Protein AF-A0A5C2SFU3-F1 (afdb_monomer_lite)

Sequence (105 aa):
MDYIADQLGSWRYHLVEALDGMLKKFPTPYIVFYPVVSRDGMPFPVNKCIREIQGQMFDEARAWRGNLVVAKYRDADYSAMIDASMADFPIIKNYLSTHPAPSYG

pLDDT: mean 91.94, std 7.91, range [44.66, 97.5]

Structure (mmCIF, N/CA/C/O backbone):
data_AF-A0A5C2SFU3-F1
#
_entry.id   AF-A0A5C2SFU3-F1
#
loop_
_atom_site.group_PDB
_atom_site.id
_atom_site.type_symbol
_atom_site.label_atom_id
_atom_site.label_alt_id
_atom_site.label_comp_id
_atom_site.label_asym_id
_atom_site.label_entity_id
_atom_site.label_seq_id
_atom_site.pdbx_PDB_ins_code
_atom_site.Cartn_x
_atom_site.Cartn_y
_atom_site.Cartn_z
_atom_site.occupancy
_atom_site.B_iso_or_equiv
_atom_site.auth_seq_id
_atom_site.auth_comp_id
_atom_site.auth_asym_id
_atom_site.auth_atom_id
_atom_site.pdbx_PDB_model_num
ATOM 1 N N . MET A 1 1 ? 10.031 9.583 -6.832 1.00 58.16 1 MET A N 1
ATOM 2 C CA . MET A 1 1 ? 8.766 9.612 -7.604 1.00 58.16 1 MET A CA 1
ATOM 3 C C . MET A 1 1 ? 9.046 9.792 -9.093 1.00 58.16 1 MET A C 1
ATOM 5 O O . MET A 1 1 ? 8.297 9.281 -9.911 1.00 58.16 1 MET A O 1
ATOM 9 N N . ASP A 1 2 ? 10.171 10.415 -9.446 1.00 61.34 2 ASP A N 1
ATOM 10 C CA . ASP A 1 2 ? 10.522 10.873 -10.802 1.00 61.34 2 ASP A CA 1
ATOM 11 C C . ASP A 1 2 ? 10.931 9.769 -11.787 1.00 61.34 2 ASP A C 1
ATOM 13 O O . ASP A 1 2 ? 11.408 10.053 -12.877 1.00 61.34 2 ASP A O 1
ATOM 17 N N . TYR A 1 3 ? 10.762 8.503 -11.411 1.00 84.69 3 TYR A N 1
ATOM 18 C CA . TYR A 1 3 ? 11.094 7.349 -12.250 1.00 84.69 3 TYR A CA 1
ATOM 19 C C . TYR A 1 3 ? 9.851 6.601 -12.754 1.00 84.69 3 TYR A C 1
ATOM 21 O O . TYR A 1 3 ? 9.949 5.665 -13.541 1.00 84.69 3 TYR A O 1
ATOM 29 N N . ILE A 1 4 ? 8.663 7.022 -12.316 1.00 90.50 4 ILE A N 1
ATOM 30 C CA . ILE A 1 4 ? 7.381 6.453 -12.737 1.00 90.50 4 ILE A CA 1
ATOM 31 C C . ILE A 1 4 ? 6.942 7.166 -14.018 1.00 90.50 4 ILE A C 1
ATOM 33 O O . ILE A 1 4 ? 7.132 8.382 -14.145 1.00 90.50 4 ILE A O 1
ATOM 37 N N . ALA A 1 5 ? 6.426 6.410 -14.990 1.00 90.31 5 ALA A N 1
ATOM 38 C CA . ALA A 1 5 ? 5.980 6.978 -16.258 1.00 90.31 5 ALA A CA 1
ATOM 39 C C . ALA A 1 5 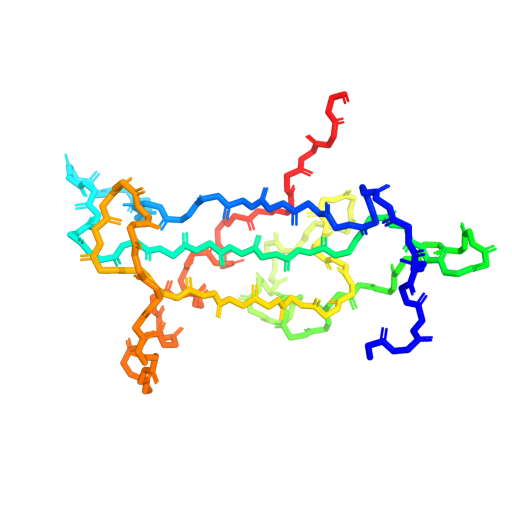? 4.809 7.944 -16.039 1.00 90.31 5 ALA A C 1
ATOM 41 O O . ALA A 1 5 ? 3.884 7.644 -15.284 1.00 90.31 5 ALA A O 1
ATOM 42 N N . ASP A 1 6 ? 4.835 9.088 -16.717 1.00 86.00 6 ASP A N 1
ATOM 43 C CA . ASP A 1 6 ? 3.786 10.107 -16.624 1.00 86.00 6 ASP A CA 1
ATOM 44 C C . ASP A 1 6 ? 2.677 9.829 -17.649 1.00 86.00 6 ASP A C 1
ATOM 46 O O . ASP A 1 6 ? 2.494 10.539 -18.633 1.00 86.00 6 ASP A O 1
ATOM 50 N N . GLN A 1 7 ? 2.008 8.691 -17.474 1.00 86.31 7 GLN A N 1
ATOM 51 C CA . GLN A 1 7 ? 0.922 8.234 -18.334 1.00 86.31 7 GLN A CA 1
ATOM 52 C C . GLN A 1 7 ? -0.182 7.582 -17.500 1.00 86.31 7 GLN A C 1
ATOM 54 O O . GLN A 1 7 ? 0.0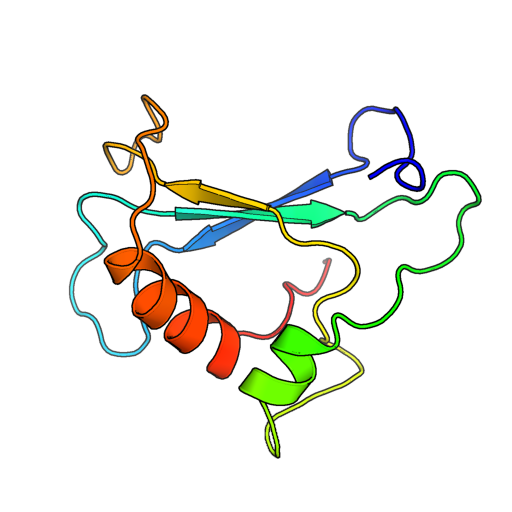42 7.096 -16.386 1.00 86.31 7 GLN A O 1
ATOM 59 N N . LEU A 1 8 ? -1.396 7.556 -18.051 1.00 84.19 8 LEU A N 1
ATOM 60 C CA . LEU A 1 8 ? -2.518 6.855 -17.435 1.00 84.19 8 LEU A CA 1
ATOM 61 C C . LEU A 1 8 ? -2.178 5.367 -17.272 1.00 84.19 8 LEU A C 1
ATOM 63 O O . LEU A 1 8 ? -1.678 4.725 -18.192 1.00 84.19 8 LEU A O 1
ATOM 67 N N . GLY A 1 9 ? -2.448 4.821 -16.086 1.00 87.31 9 GLY A N 1
ATOM 68 C CA . GLY A 1 9 ? -2.190 3.413 -15.772 1.00 87.31 9 GLY A CA 1
ATOM 69 C C . GLY A 1 9 ? -0.783 3.096 -15.253 1.00 87.31 9 GLY A C 1
ATOM 70 O O . GLY A 1 9 ? -0.521 1.940 -14.936 1.00 87.31 9 GLY A O 1
ATOM 71 N N . SER A 1 10 ? 0.106 4.085 -15.088 1.00 91.94 10 SER A N 1
ATOM 72 C CA . SER A 1 10 ? 1.424 3.869 -14.456 1.00 91.94 10 SER A CA 1
ATOM 73 C C . SER A 1 10 ? 1.362 3.499 -12.978 1.00 91.94 10 SER A C 1
ATOM 75 O O . SER A 1 10 ? 2.346 3.016 -12.417 1.00 91.94 10 SER A O 1
ATOM 77 N N . TRP A 1 11 ? 0.208 3.717 -12.356 1.00 92.81 11 TRP A N 1
ATOM 78 C CA . TRP A 1 11 ? -0.089 3.366 -10.979 1.00 92.81 11 TRP A CA 1
ATOM 79 C C . TRP A 1 11 ? -1.260 2.398 -10.935 1.00 92.81 11 TRP A C 1
ATOM 81 O O . TRP A 1 11 ? -2.212 2.509 -11.710 1.00 92.81 11 TRP A O 1
ATOM 91 N N . ARG A 1 12 ? -1.214 1.486 -9.970 1.00 93.69 12 ARG A N 1
ATOM 92 C CA . ARG A 1 12 ? -2.373 0.714 -9.533 1.00 93.69 12 ARG A CA 1
ATOM 93 C C . ARG A 1 12 ? -2.586 0.926 -8.048 1.00 93.69 12 ARG A C 1
ATOM 95 O O . ARG A 1 12 ? -1.774 1.549 -7.362 1.00 93.69 12 ARG A O 1
ATOM 102 N N . TYR A 1 13 ? -3.715 0.431 -7.572 1.00 94.06 13 TYR A N 1
ATOM 103 C CA . TYR A 1 13 ? -4.100 0.552 -6.184 1.00 94.06 13 TYR A CA 1
ATOM 104 C C . TYR A 1 13 ? -4.574 -0.785 -5.635 1.00 94.06 13 TYR A C 1
ATOM 106 O O . TYR A 1 13 ? -4.937 -1.702 -6.377 1.00 94.06 13 TYR A O 1
ATOM 114 N N . HIS A 1 14 ? -4.539 -0.890 -4.318 1.00 94.56 14 HIS A N 1
ATOM 115 C CA . HIS A 1 14 ? -5.054 -2.020 -3.580 1.00 94.56 14 HIS A CA 1
ATOM 116 C C . HIS A 1 14 ? -5.775 -1.526 -2.331 1.00 94.56 14 HIS A C 1
ATOM 118 O O . HIS A 1 14 ? -5.290 -0.624 -1.646 1.00 94.56 14 HIS A O 1
ATOM 124 N N . LEU A 1 15 ? -6.948 -2.093 -2.067 1.00 94.81 15 LEU A N 1
ATOM 125 C CA . LEU A 1 15 ? -7.788 -1.690 -0.948 1.00 94.81 15 LEU A CA 1
ATOM 126 C C . LEU A 1 15 ? -7.370 -2.453 0.307 1.00 94.81 15 LEU A C 1
ATOM 128 O O . LEU A 1 15 ? -7.196 -3.667 0.272 1.00 94.81 15 LEU A O 1
ATOM 132 N N . VAL A 1 16 ? -7.238 -1.731 1.413 1.00 95.44 16 VAL A N 1
ATOM 133 C CA . VAL A 1 16 ? -6.955 -2.284 2.738 1.00 95.44 16 VAL A CA 1
ATOM 134 C C . VAL A 1 16 ? -8.147 -1.954 3.619 1.00 95.44 16 VAL A C 1
ATOM 136 O O . VAL A 1 16 ? -8.238 -0.890 4.236 1.00 95.44 16 VAL A O 1
ATOM 139 N N . GLU A 1 17 ? -9.114 -2.864 3.602 1.00 94.69 17 GLU A N 1
ATOM 140 C CA . GLU A 1 17 ? -10.407 -2.685 4.262 1.00 94.69 17 GLU A CA 1
ATOM 141 C C . GLU A 1 17 ? -10.526 -3.480 5.563 1.00 94.69 17 GLU A C 1
ATOM 143 O O . GLU A 1 17 ? -11.429 -3.213 6.346 1.00 94.69 17 GLU A O 1
ATOM 148 N N . ALA A 1 18 ? -9.645 -4.449 5.806 1.00 95.00 18 ALA A N 1
ATOM 149 C CA . ALA A 1 18 ? -9.608 -5.262 7.017 1.00 95.00 18 ALA A CA 1
ATOM 150 C C . ALA A 1 18 ? -8.212 -5.879 7.198 1.00 95.00 18 ALA A C 1
ATOM 152 O O . ALA A 1 18 ? -7.431 -5.940 6.248 1.00 95.00 18 ALA A O 1
ATOM 153 N N . LEU A 1 19 ? -7.915 -6.350 8.410 1.00 94.75 19 LEU A N 1
ATOM 154 C CA . LEU A 1 19 ? -6.788 -7.249 8.679 1.00 94.75 19 LEU A CA 1
ATOM 155 C C . LEU A 1 19 ? -7.277 -8.696 8.731 1.00 94.75 19 LEU A C 1
ATOM 157 O O . LEU A 1 19 ? -8.464 -8.955 8.963 1.00 94.75 19 LEU A O 1
ATOM 161 N N . ASP A 1 20 ? -6.341 -9.631 8.592 1.00 91.38 20 ASP A N 1
ATOM 162 C CA . ASP A 1 20 ? -6.613 -11.055 8.761 1.00 91.38 20 ASP A CA 1
ATOM 163 C C . ASP A 1 20 ? -7.278 -11.326 10.120 1.00 91.38 20 ASP A C 1
ATOM 165 O O . ASP A 1 20 ? -6.810 -10.887 11.172 1.00 91.38 20 ASP A O 1
ATOM 169 N N . GLY A 1 21 ? -8.403 -12.046 10.098 1.00 90.81 21 GLY A N 1
ATOM 170 C CA . GLY A 1 21 ? -9.169 -12.399 11.297 1.00 90.81 21 GLY A CA 1
ATOM 171 C C . GLY A 1 21 ? -10.187 -11.354 11.774 1.00 90.81 21 GLY A C 1
ATOM 172 O O . GLY A 1 21 ? -10.914 -11.619 12.732 1.00 90.81 21 GLY A O 1
ATOM 173 N N . MET A 1 22 ? -10.305 -10.191 11.123 1.00 93.31 22 MET A N 1
ATOM 174 C CA . MET A 1 22 ? -11.361 -9.224 11.448 1.00 93.31 22 MET A CA 1
ATOM 175 C C . MET A 1 22 ? -12.728 -9.650 10.888 1.00 93.31 22 MET A C 1
ATOM 177 O O . MET A 1 22 ? -12.858 -10.004 9.721 1.00 93.31 22 MET A O 1
ATOM 181 N N . LEU A 1 23 ? -13.779 -9.546 11.712 1.00 94.25 23 LEU A N 1
ATOM 182 C CA . LEU A 1 23 ? -15.168 -9.844 11.312 1.00 94.25 23 LEU A CA 1
ATOM 183 C C . LEU A 1 23 ? -15.865 -8.684 10.584 1.00 94.25 23 LEU A C 1
ATOM 185 O O . LEU A 1 23 ? -16.923 -8.867 9.986 1.00 94.25 23 LEU A O 1
ATOM 189 N N . LYS A 1 24 ? -15.318 -7.470 10.692 1.00 93.88 24 LYS A N 1
ATOM 190 C CA . LYS A 1 24 ? -15.866 -6.246 10.100 1.00 93.88 24 LYS A CA 1
ATOM 191 C C . LYS A 1 24 ? -14.748 -5.453 9.441 1.00 93.88 24 LYS A C 1
ATOM 193 O O . LYS A 1 24 ? -13.620 -5.478 9.924 1.00 93.88 24 LYS A O 1
ATOM 198 N N . LYS A 1 25 ? -15.090 -4.726 8.377 1.00 95.12 25 LYS A N 1
ATOM 199 C CA . LYS A 1 25 ? -14.187 -3.778 7.719 1.00 95.12 25 LYS A CA 1
ATOM 200 C C . LYS A 1 25 ? -13.889 -2.572 8.614 1.00 95.12 25 LYS A C 1
ATOM 202 O O . LYS A 1 25 ? -14.637 -2.272 9.548 1.00 95.12 25 LYS A O 1
ATOM 207 N N . PHE A 1 26 ? -12.812 -1.863 8.300 1.00 94.31 26 PHE A N 1
ATOM 208 C CA . PHE A 1 26 ? -12.488 -0.585 8.905 1.00 94.31 26 PHE A CA 1
ATOM 209 C C . PHE A 1 26 ? -13.567 0.456 8.593 1.00 94.31 26 PHE A C 1
ATOM 211 O O . PHE A 1 26 ? -14.010 0.552 7.449 1.00 94.31 26 PHE A O 1
ATOM 218 N N . PRO A 1 27 ? -13.947 1.292 9.573 1.00 92.69 27 PRO A N 1
ATOM 219 C CA . PRO A 1 27 ? -14.779 2.459 9.301 1.00 92.69 27 PRO A CA 1
ATOM 220 C C . PRO A 1 27 ? -14.023 3.517 8.484 1.00 92.69 27 PRO A C 1
ATOM 222 O O . PRO A 1 27 ? -14.637 4.226 7.701 1.00 92.69 27 PRO A O 1
ATOM 225 N N . THR A 1 28 ? -12.698 3.603 8.651 1.00 95.06 28 THR A N 1
ATOM 226 C CA . THR A 1 28 ? -11.796 4.483 7.891 1.00 95.06 28 THR A CA 1
ATOM 227 C C . THR A 1 28 ? -10.753 3.623 7.166 1.00 95.06 28 THR A C 1
ATOM 229 O O . THR A 1 28 ? -9.727 3.282 7.757 1.00 95.06 28 THR A O 1
ATOM 232 N N . PRO A 1 29 ? -11.032 3.165 5.933 1.00 96.38 29 PRO A N 1
ATOM 233 C CA . PRO A 1 29 ? -10.156 2.242 5.216 1.00 96.38 29 PRO A CA 1
ATOM 234 C C . PRO A 1 29 ? -8.941 2.951 4.611 1.00 96.38 29 PRO A C 1
ATOM 236 O O . PRO A 1 29 ? -8.852 4.184 4.575 1.00 96.38 29 PRO A O 1
ATOM 239 N N . TYR A 1 30 ? -8.021 2.150 4.074 1.00 97.44 30 TYR A N 1
ATOM 240 C CA . TYR A 1 30 ? -6.826 2.642 3.399 1.00 97.44 30 TYR A CA 1
ATOM 241 C C . TYR A 1 30 ? -6.766 2.159 1.951 1.00 97.44 30 TYR A C 1
ATOM 243 O O . TYR A 1 30 ? -7.297 1.104 1.600 1.00 97.44 30 TYR A O 1
ATOM 251 N N . ILE A 1 31 ? -6.074 2.925 1.114 1.00 96.94 31 ILE A N 1
ATOM 252 C CA . ILE A 1 31 ? -5.673 2.512 -0.229 1.00 96.94 31 ILE A CA 1
ATOM 253 C C . ILE A 1 31 ? -4.152 2.557 -0.311 1.00 96.94 31 ILE A C 1
ATOM 255 O O . ILE A 1 31 ? -3.534 3.568 0.024 1.00 96.94 31 ILE A O 1
ATOM 259 N N . VAL A 1 32 ? -3.559 1.466 -0.788 1.00 96.50 32 VAL A N 1
ATOM 260 C CA . VAL A 1 32 ? -2.135 1.364 -1.104 1.00 96.50 32 VAL A CA 1
ATOM 261 C C . VAL A 1 32 ? -1.963 1.535 -2.608 1.00 96.50 32 VAL A C 1
ATOM 263 O O . VAL A 1 32 ? -2.357 0.670 -3.388 1.00 96.50 32 VAL A O 1
ATOM 266 N N . PHE A 1 33 ? -1.362 2.644 -3.018 1.00 95.12 33 PHE A N 1
ATOM 267 C CA . PHE A 1 33 ? -0.959 2.900 -4.394 1.00 95.12 33 PHE A CA 1
ATOM 268 C C . PHE A 1 33 ? 0.464 2.414 -4.623 1.00 95.12 33 PHE A C 1
ATOM 270 O O . PHE A 1 33 ? 1.356 2.630 -3.796 1.00 95.12 33 PHE A O 1
ATOM 277 N N . TYR A 1 34 ? 0.681 1.781 -5.768 1.00 94.62 34 TYR A N 1
ATOM 278 C CA . TYR A 1 34 ? 1.969 1.221 -6.138 1.00 94.62 34 TYR A CA 1
ATOM 279 C C . TYR A 1 34 ? 2.234 1.402 -7.635 1.00 94.62 34 TYR A C 1
ATOM 281 O O . TYR A 1 34 ? 1.298 1.381 -8.444 1.00 94.62 34 TYR A O 1
ATOM 289 N N . PRO A 1 35 ? 3.500 1.614 -8.020 1.00 93.88 35 PRO A N 1
A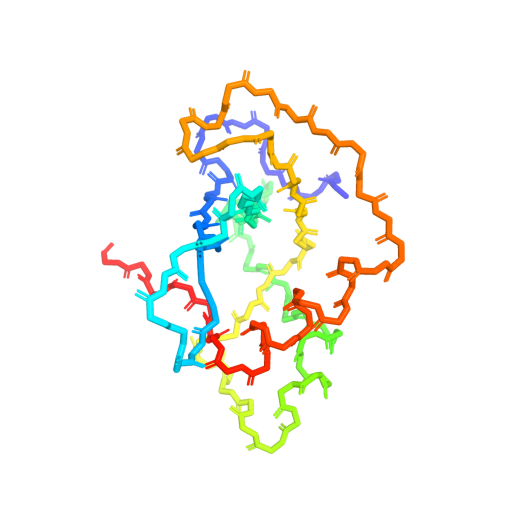TOM 290 C CA . PRO A 1 35 ? 3.838 1.876 -9.403 1.00 93.88 35 PRO A CA 1
ATOM 291 C C . PRO A 1 35 ? 3.942 0.574 -10.198 1.00 93.88 35 PRO A C 1
ATOM 293 O O . PRO A 1 35 ? 4.448 -0.437 -9.709 1.00 93.88 35 PRO A O 1
ATOM 296 N N . VAL A 1 36 ? 3.479 0.613 -11.446 1.00 92.75 36 VAL A N 1
ATOM 297 C CA . VAL A 1 36 ? 3.462 -0.549 -12.348 1.00 92.75 36 VAL A CA 1
ATOM 298 C C . VAL A 1 36 ? 4.166 -0.290 -13.678 1.00 92.75 36 VAL A C 1
ATOM 300 O O . VAL A 1 36 ? 4.608 -1.243 -14.309 1.00 92.75 36 VAL A O 1
ATOM 303 N N . VAL A 1 37 ? 4.343 0.979 -14.073 1.00 92.62 37 VAL A N 1
ATOM 304 C CA . VAL A 1 37 ? 5.138 1.357 -15.254 1.00 92.62 37 VAL A CA 1
ATOM 305 C C . VAL A 1 37 ? 6.221 2.374 -14.885 1.00 92.62 37 VAL A C 1
ATOM 307 O O . VAL A 1 37 ? 5.920 3.459 -14.379 1.00 92.62 37 VAL A O 1
ATOM 310 N N . SER A 1 38 ? 7.487 2.037 -15.139 1.00 92.94 38 SER A N 1
ATOM 311 C CA . SER A 1 38 ? 8.611 2.977 -15.045 1.00 92.94 38 SER A CA 1
ATOM 312 C C . SER A 1 38 ? 8.774 3.770 -16.344 1.00 92.94 38 SER A C 1
ATOM 314 O O . SER A 1 38 ? 8.290 3.366 -17.400 1.00 92.94 38 SER A O 1
ATOM 316 N N . ARG A 1 39 ? 9.486 4.899 -16.289 1.00 91.38 39 ARG A N 1
ATOM 317 C CA . ARG A 1 39 ? 9.749 5.746 -17.469 1.00 91.38 39 ARG A CA 1
ATOM 318 C C . ARG A 1 39 ? 10.530 5.044 -18.580 1.00 91.38 39 ARG A C 1
ATOM 320 O O . ARG A 1 39 ? 10.399 5.432 -19.733 1.00 91.38 39 ARG A O 1
ATOM 327 N N . ASP A 1 40 ? 11.343 4.056 -18.236 1.00 90.25 40 ASP A N 1
ATOM 328 C CA . ASP A 1 40 ? 12.247 3.349 -19.148 1.00 90.25 40 ASP A CA 1
ATOM 329 C C . ASP A 1 40 ? 11.864 1.878 -19.381 1.00 90.25 40 ASP A C 1
ATOM 331 O O . ASP A 1 40 ? 12.584 1.152 -20.061 1.00 90.25 40 ASP A O 1
ATOM 335 N N . GLY A 1 41 ? 10.741 1.425 -18.816 1.00 86.88 41 GLY A N 1
ATOM 336 C CA . GLY A 1 41 ? 10.275 0.041 -18.905 1.00 86.88 41 GLY A CA 1
ATOM 337 C C . GLY A 1 41 ? 10.994 -0.952 -17.983 1.00 86.88 41 GLY A C 1
ATOM 338 O O . GLY A 1 41 ? 10.632 -2.129 -17.974 1.00 86.88 41 GLY A O 1
ATOM 339 N N . MET A 1 42 ? 11.979 -0.519 -17.189 1.00 89.94 42 MET A N 1
ATOM 340 C CA . MET A 1 42 ? 12.658 -1.383 -16.224 1.00 89.94 42 MET A CA 1
ATOM 341 C C . MET A 1 42 ? 11.772 -1.715 -15.008 1.00 89.94 42 MET A C 1
ATOM 343 O O . MET A 1 42 ? 11.062 -0.850 -14.487 1.00 89.94 42 MET A O 1
ATOM 347 N N . PRO A 1 43 ? 11.835 -2.950 -14.473 1.00 88.56 43 PRO A N 1
ATOM 348 C CA . PRO A 1 43 ? 11.103 -3.303 -13.263 1.00 88.56 43 PRO A CA 1
ATOM 349 C C . PRO A 1 43 ? 11.502 -2.432 -12.071 1.00 88.56 43 PRO A C 1
ATOM 351 O O . PRO A 1 43 ? 12.684 -2.180 -11.828 1.00 88.56 43 PRO A O 1
ATOM 354 N N . PHE A 1 44 ? 10.524 -2.046 -11.252 1.00 93.25 44 PHE A N 1
ATOM 355 C CA . PHE A 1 44 ? 10.820 -1.369 -9.994 1.00 93.25 44 PHE A CA 1
ATOM 356 C C . PHE A 1 44 ? 11.605 -2.290 -9.038 1.00 93.25 44 PHE A C 1
ATOM 358 O O . PHE A 1 44 ? 11.351 -3.504 -8.970 1.00 93.25 44 PHE A O 1
ATOM 365 N N . PRO A 1 45 ? 12.539 -1.732 -8.248 1.00 94.00 45 PRO A N 1
ATOM 366 C CA . PRO A 1 45 ? 13.263 -2.502 -7.246 1.00 94.00 45 PRO A CA 1
ATOM 367 C C . PRO A 1 45 ? 12.317 -2.999 -6.149 1.00 94.00 45 PRO A C 1
ATOM 369 O O . PRO A 1 45 ? 11.298 -2.368 -5.859 1.00 94.00 45 PRO A O 1
ATOM 372 N N . VAL A 1 46 ? 12.678 -4.111 -5.503 1.00 95.56 46 VAL A N 1
ATOM 373 C CA . VAL A 1 46 ? 11.974 -4.611 -4.311 1.00 95.56 46 VAL A CA 1
ATOM 374 C C . VAL A 1 46 ? 11.962 -3.534 -3.228 1.00 95.56 46 VAL A C 1
ATOM 376 O O . VAL A 1 46 ? 12.990 -2.915 -2.932 1.00 95.56 46 VAL A O 1
ATOM 379 N N . ASN A 1 47 ? 10.801 -3.326 -2.613 1.00 96.06 47 ASN A N 1
ATOM 380 C CA . ASN A 1 47 ? 10.662 -2.421 -1.488 1.00 96.06 47 ASN A CA 1
ATOM 381 C C . ASN A 1 47 ? 11.360 -3.019 -0.255 1.00 96.06 47 ASN A C 1
ATOM 383 O O . ASN A 1 47 ? 10.879 -3.973 0.356 1.00 96.06 47 ASN A O 1
ATOM 387 N N . LYS A 1 48 ? 12.515 -2.449 0.105 1.00 96.06 48 LYS A N 1
ATOM 388 C CA . LYS A 1 48 ? 13.363 -2.954 1.196 1.00 96.06 48 LYS A CA 1
ATOM 389 C C . LYS A 1 48 ? 12.658 -2.935 2.553 1.00 96.06 48 LYS A C 1
ATOM 391 O O . LYS A 1 48 ? 12.780 -3.899 3.297 1.00 96.06 48 LYS A O 1
ATOM 396 N N . CYS A 1 49 ? 11.887 -1.884 2.837 1.00 95.75 49 CYS A N 1
ATOM 397 C CA . CYS A 1 49 ? 11.149 -1.763 4.093 1.00 95.75 49 CYS A CA 1
ATOM 398 C C . CYS A 1 49 ? 10.126 -2.897 4.239 1.00 95.75 49 CYS A C 1
ATOM 400 O O . CYS A 1 49 ? 10.050 -3.537 5.282 1.00 95.75 49 CYS A O 1
ATOM 402 N N . ILE A 1 50 ? 9.390 -3.208 3.172 1.00 96.50 50 ILE A N 1
ATOM 403 C CA . ILE A 1 50 ? 8.396 -4.288 3.206 1.00 96.50 50 ILE A CA 1
ATOM 404 C C . ILE A 1 50 ? 9.066 -5.657 3.273 1.00 96.50 50 ILE A C 1
ATOM 406 O O . ILE A 1 50 ? 8.620 -6.509 4.036 1.00 96.50 50 ILE A O 1
ATOM 410 N N . ARG A 1 51 ? 10.182 -5.850 2.558 1.00 96.44 51 ARG A N 1
ATOM 411 C CA . ARG A 1 51 ? 11.006 -7.058 2.695 1.00 96.44 51 ARG A CA 1
ATOM 412 C C . ARG A 1 51 ? 11.414 -7.295 4.152 1.00 96.44 51 ARG A C 1
ATOM 414 O O . ARG A 1 51 ? 11.318 -8.412 4.642 1.00 96.44 51 ARG A O 1
ATOM 421 N N . GLU A 1 52 ? 11.854 -6.250 4.848 1.00 96.94 52 GLU A N 1
ATOM 422 C CA . GLU A 1 52 ? 12.222 -6.324 6.266 1.00 96.94 52 GLU A CA 1
ATOM 423 C C . GLU A 1 52 ? 11.015 -6.599 7.172 1.00 96.94 52 GLU A C 1
ATOM 425 O O . GLU A 1 52 ? 11.133 -7.386 8.108 1.00 96.94 52 GLU A O 1
ATOM 430 N N . ILE A 1 53 ? 9.850 -6.007 6.878 1.00 96.62 53 ILE A N 1
ATOM 431 C CA . ILE A 1 53 ? 8.593 -6.278 7.595 1.00 96.62 53 ILE A CA 1
ATOM 432 C C . ILE A 1 53 ? 8.184 -7.753 7.463 1.00 96.62 53 ILE A C 1
ATOM 434 O O . ILE A 1 53 ? 7.745 -8.345 8.447 1.00 96.62 53 ILE A O 1
ATOM 438 N N . GLN A 1 54 ? 8.324 -8.340 6.273 1.00 96.19 54 GLN A N 1
ATOM 439 C CA . GLN A 1 54 ? 7.940 -9.729 5.994 1.00 96.19 54 GLN A CA 1
ATOM 440 C C . GLN A 1 54 ? 8.963 -10.747 6.520 1.00 96.19 54 GLN A C 1
ATOM 442 O O . GLN A 1 54 ? 8.600 -11.871 6.871 1.00 96.19 54 GLN A O 1
ATOM 447 N N . GLY A 1 55 ? 10.241 -10.367 6.615 1.00 95.00 55 GLY A N 1
ATOM 448 C CA . GLY A 1 55 ? 11.291 -11.202 7.193 1.00 95.00 55 GLY A CA 1
ATOM 449 C C . GLY A 1 55 ? 11.392 -12.568 6.509 1.00 95.00 55 GLY A C 1
ATOM 450 O O . GLY A 1 55 ? 11.614 -12.651 5.306 1.00 95.00 55 GLY A O 1
ATOM 451 N N . GLN A 1 56 ? 11.219 -13.646 7.279 1.00 94.06 56 GLN A N 1
ATOM 452 C CA . GLN A 1 56 ? 11.296 -15.026 6.774 1.00 94.06 56 GLN A CA 1
ATOM 453 C C . GLN A 1 56 ? 10.124 -15.415 5.858 1.00 94.06 56 GLN A C 1
ATOM 455 O O . GLN A 1 56 ? 10.236 -16.377 5.107 1.00 94.06 56 GLN A O 1
ATOM 460 N N . MET A 1 57 ? 9.012 -14.673 5.905 1.00 91.94 57 MET A N 1
ATOM 461 C CA . MET A 1 57 ? 7.837 -14.901 5.052 1.00 91.94 57 MET A CA 1
ATOM 462 C C . MET A 1 57 ? 7.938 -14.168 3.706 1.00 91.94 57 MET A C 1
ATOM 464 O O . MET A 1 57 ? 6.993 -14.194 2.919 1.00 91.94 57 MET A O 1
ATOM 468 N N . PHE A 1 58 ? 9.055 -13.481 3.446 1.00 95.38 58 PHE A N 1
ATOM 469 C CA . PHE A 1 58 ? 9.270 -12.753 2.203 1.00 95.38 58 PHE A CA 1
ATOM 470 C C . PHE A 1 58 ? 9.321 -13.698 0.995 1.00 95.38 58 PHE A C 1
ATOM 472 O O . PHE A 1 58 ? 10.087 -14.660 0.968 1.00 95.38 58 PHE A O 1
ATOM 479 N N . ASP A 1 59 ? 8.552 -13.357 -0.036 1.00 94.12 59 ASP A N 1
ATOM 480 C CA . ASP A 1 59 ? 8.525 -14.045 -1.323 1.00 94.12 59 ASP A CA 1
ATOM 481 C C . ASP A 1 59 ? 8.851 -13.049 -2.439 1.00 94.12 59 ASP A C 1
ATOM 483 O O . ASP A 1 59 ? 8.068 -12.145 -2.742 1.00 94.12 59 ASP A O 1
ATOM 487 N N . GLU A 1 60 ? 10.019 -13.213 -3.060 1.00 92.50 60 GLU A N 1
ATOM 488 C CA . GLU A 1 60 ? 10.518 -12.287 -4.077 1.00 92.50 60 GLU A CA 1
ATOM 489 C C . GLU A 1 60 ? 9.632 -12.226 -5.329 1.00 92.50 60 GLU A C 1
ATOM 491 O O . GLU A 1 60 ? 9.494 -11.156 -5.937 1.00 92.50 60 GLU A O 1
ATOM 496 N N . ALA A 1 61 ? 8.993 -13.343 -5.695 1.00 92.19 61 ALA A N 1
ATOM 497 C CA . ALA A 1 61 ? 8.133 -13.417 -6.873 1.00 92.19 61 ALA A CA 1
ATOM 498 C C . ALA A 1 61 ? 6.859 -12.576 -6.707 1.00 92.19 61 ALA A C 1
ATOM 500 O O . ALA A 1 61 ? 6.316 -12.072 -7.689 1.00 92.19 61 ALA A O 1
ATOM 501 N N . ARG A 1 62 ? 6.408 -12.381 -5.461 1.00 93.19 62 ARG A N 1
ATOM 502 C CA . ARG A 1 62 ? 5.219 -11.588 -5.108 1.00 93.19 62 ARG A CA 1
ATOM 503 C C . ARG A 1 62 ? 5.569 -10.374 -4.243 1.00 93.19 62 ARG A C 1
ATOM 505 O O . ARG A 1 62 ? 4.753 -9.891 -3.458 1.00 93.19 62 ARG A O 1
ATOM 512 N N . ALA A 1 63 ? 6.796 -9.875 -4.370 1.00 94.62 63 ALA A N 1
ATOM 513 C CA . ALA A 1 6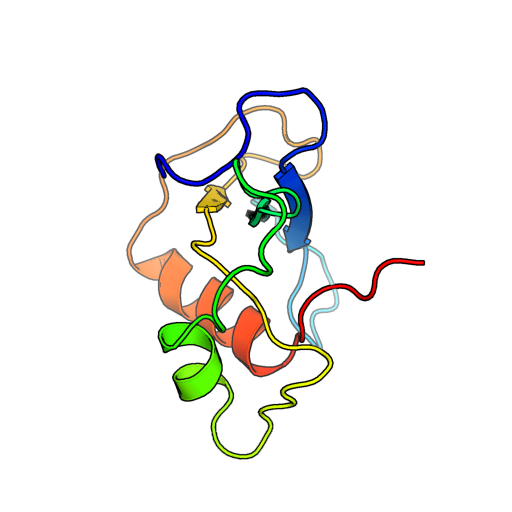3 ? 7.277 -8.752 -3.583 1.00 94.62 63 ALA A CA 1
ATOM 514 C C . ALA A 1 63 ? 6.627 -7.428 -4.003 1.00 94.62 63 ALA A C 1
ATOM 516 O O . ALA A 1 63 ? 6.476 -7.131 -5.189 1.00 94.62 63 ALA A O 1
ATOM 517 N N . TRP A 1 64 ? 6.348 -6.572 -3.020 1.00 95.50 64 TRP A N 1
ATOM 518 C CA . TRP A 1 64 ? 6.040 -5.166 -3.273 1.00 95.50 64 TRP A CA 1
ATOM 519 C C . TRP A 1 64 ? 7.261 -4.460 -3.863 1.00 95.50 64 TRP A C 1
ATOM 521 O O . TRP A 1 64 ? 8.386 -4.620 -3.377 1.00 95.50 64 TRP A O 1
ATOM 531 N N . ARG A 1 65 ? 7.047 -3.671 -4.918 1.00 94.00 65 ARG A N 1
ATOM 532 C CA . ARG A 1 65 ? 8.113 -2.996 -5.665 1.00 94.00 65 ARG A CA 1
ATOM 533 C C . ARG A 1 65 ? 7.859 -1.498 -5.763 1.00 94.00 65 ARG A C 1
ATOM 535 O O . ARG A 1 65 ? 6.720 -1.048 -5.836 1.00 94.00 65 ARG A O 1
ATOM 542 N N . GLY A 1 66 ? 8.948 -0.737 -5.768 1.00 93.81 66 GLY A N 1
ATOM 543 C CA . GLY A 1 66 ? 8.914 0.719 -5.795 1.00 93.81 66 GLY A CA 1
ATOM 544 C C . GLY A 1 66 ? 8.410 1.343 -4.491 1.00 93.81 66 GLY A C 1
ATOM 545 O O . GLY A 1 66 ? 8.280 0.689 -3.451 1.00 93.81 66 GLY A O 1
ATOM 546 N N . ASN A 1 67 ? 8.158 2.649 -4.554 1.00 92.69 67 ASN A N 1
ATOM 547 C CA . ASN A 1 67 ? 7.646 3.409 -3.420 1.00 92.69 67 ASN A CA 1
ATOM 548 C C . ASN A 1 67 ? 6.129 3.253 -3.349 1.00 92.69 67 ASN A C 1
ATOM 550 O O . ASN A 1 67 ? 5.436 3.592 -4.307 1.00 92.69 67 ASN A O 1
ATOM 554 N N . LEU A 1 68 ? 5.631 2.775 -2.210 1.00 94.88 68 LEU A N 1
ATOM 555 C CA . LEU A 1 68 ? 4.198 2.717 -1.955 1.00 94.88 68 LEU A CA 1
ATOM 556 C C . LEU A 1 68 ? 3.721 4.057 -1.403 1.00 94.88 68 LEU A C 1
ATOM 558 O O . LEU A 1 68 ? 4.407 4.672 -0.585 1.00 94.88 68 LEU A O 1
ATOM 562 N N . VAL A 1 69 ? 2.532 4.478 -1.818 1.00 95.12 69 VAL A N 1
ATOM 563 C CA . VAL A 1 69 ? 1.829 5.620 -1.230 1.00 95.12 69 VAL A CA 1
ATOM 564 C C . VAL A 1 69 ? 0.570 5.090 -0.575 1.00 95.12 69 VAL A C 1
ATOM 566 O O . VAL A 1 69 ? -0.223 4.417 -1.224 1.00 95.12 69 VAL A O 1
ATOM 569 N N . VAL A 1 70 ? 0.385 5.377 0.708 1.00 96.25 70 VAL A N 1
ATOM 570 C CA . VAL A 1 70 ? -0.789 4.922 1.454 1.00 96.25 70 VAL A CA 1
ATOM 571 C C . VAL A 1 70 ? -1.650 6.123 1.797 1.00 96.25 70 VAL A C 1
ATOM 573 O O . VAL A 1 70 ? -1.166 7.076 2.403 1.00 96.25 70 VAL A O 1
ATOM 576 N N . ALA A 1 71 ? -2.918 6.069 1.407 1.00 96.62 71 ALA A N 1
ATOM 577 C CA . ALA A 1 71 ? -3.910 7.089 1.713 1.00 96.62 71 ALA A CA 1
ATOM 578 C C . ALA A 1 71 ? -4.980 6.514 2.641 1.00 96.62 71 ALA A C 1
ATOM 580 O O . ALA A 1 71 ? -5.435 5.387 2.443 1.00 96.62 71 ALA A O 1
ATOM 581 N N . LYS A 1 72 ? -5.388 7.300 3.637 1.00 97.50 72 LYS A N 1
ATOM 582 C CA . LYS A 1 72 ? -6.480 6.975 4.556 1.00 97.50 72 LYS A CA 1
ATOM 583 C C . LYS A 1 72 ? -7.733 7.732 4.142 1.00 97.50 72 LYS A C 1
ATOM 585 O O . LYS A 1 72 ? -7.649 8.913 3.809 1.00 97.50 72 LYS A O 1
ATOM 590 N N . TYR A 1 73 ? -8.879 7.069 4.201 1.00 96.50 73 TYR A N 1
ATOM 591 C CA . TYR A 1 73 ? -10.157 7.643 3.802 1.00 96.50 73 TYR A CA 1
ATOM 592 C C . TYR A 1 73 ? -11.143 7.705 4.959 1.00 96.50 73 TYR A C 1
ATOM 594 O O . TYR A 1 73 ? -11.053 6.957 5.934 1.00 96.50 73 TYR A O 1
ATOM 602 N N . ARG A 1 74 ? -12.086 8.639 4.842 1.00 94.62 74 ARG A N 1
ATOM 603 C CA . ARG A 1 74 ? -13.129 8.887 5.837 1.00 94.62 74 ARG A CA 1
ATOM 604 C C . ARG A 1 74 ? -14.109 7.722 5.986 1.00 94.62 74 ARG A C 1
ATOM 606 O O . ARG A 1 74 ? -14.592 7.500 7.091 1.00 94.62 74 ARG A O 1
ATOM 613 N N . ASP A 1 75 ? -14.401 7.025 4.893 1.00 91.56 75 ASP A N 1
ATOM 614 C CA . ASP A 1 75 ? -15.415 5.975 4.813 1.00 91.56 75 ASP A CA 1
ATOM 615 C C . ASP A 1 75 ? -15.080 4.937 3.730 1.00 91.56 75 ASP A C 1
ATOM 617 O O . ASP A 1 75 ? -14.121 5.084 2.968 1.00 91.56 75 ASP A O 1
ATOM 621 N N . ALA A 1 76 ? -15.882 3.870 3.694 1.00 88.12 76 ALA A N 1
AT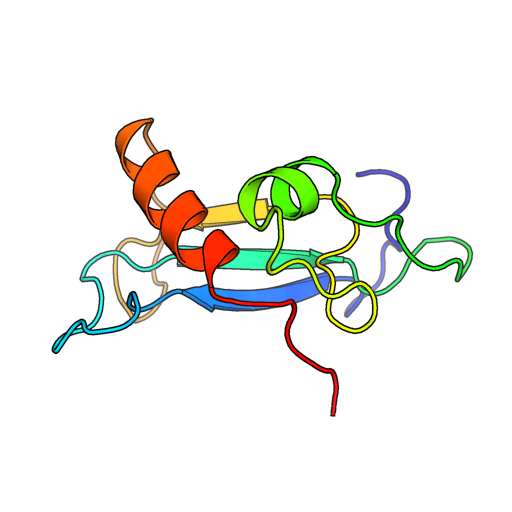OM 622 C CA . ALA A 1 76 ? -15.782 2.771 2.734 1.00 88.12 76 ALA A CA 1
ATOM 623 C C . ALA A 1 76 ? -16.142 3.158 1.292 1.00 88.12 76 ALA A C 1
ATOM 625 O O . ALA A 1 76 ? -15.799 2.424 0.370 1.00 88.12 76 ALA A O 1
ATOM 626 N N . ASP A 1 77 ? -16.779 4.314 1.096 1.00 90.56 77 ASP A N 1
ATOM 627 C CA . ASP A 1 77 ? -17.063 4.867 -0.229 1.00 90.56 77 ASP A CA 1
ATOM 628 C C . ASP A 1 77 ? -15.890 5.713 -0.754 1.00 90.56 77 ASP A C 1
ATOM 630 O O . ASP A 1 77 ? -15.960 6.272 -1.849 1.00 90.56 77 ASP A O 1
ATOM 634 N N . TYR A 1 78 ? -14.794 5.800 0.014 1.00 89.62 78 TYR A N 1
ATOM 635 C CA . TYR A 1 78 ? -13.586 6.555 -0.314 1.00 89.62 78 TYR A CA 1
ATOM 636 C C . TYR A 1 78 ? -13.879 8.031 -0.634 1.00 89.62 78 TYR A C 1
ATOM 638 O O . TYR A 1 78 ? -13.209 8.645 -1.466 1.00 89.62 78 TYR A O 1
ATOM 646 N N . SER A 1 79 ? -14.864 8.618 0.058 1.00 88.19 79 SER A N 1
ATOM 647 C CA . SER A 1 79 ? -15.409 9.944 -0.266 1.00 88.19 79 SER A CA 1
ATOM 648 C C . SER A 1 79 ? -14.402 11.091 -0.120 1.00 88.19 79 SER A C 1
ATOM 650 O O . SER A 1 79 ? -14.430 12.058 -0.882 1.00 88.19 79 SER A O 1
ATOM 652 N N . ALA A 1 80 ? -13.507 10.995 0.866 1.00 94.31 80 ALA A N 1
ATOM 653 C CA . ALA A 1 80 ? -12.491 11.998 1.152 1.00 94.31 80 ALA A CA 1
ATOM 654 C C . ALA A 1 80 ? -11.275 11.377 1.844 1.00 94.31 80 ALA A C 1
ATOM 656 O O . ALA A 1 80 ? -11.423 10.569 2.768 1.00 94.31 80 ALA A O 1
ATOM 657 N N . MET A 1 81 ? -10.079 11.813 1.441 1.00 95.62 81 MET A N 1
ATOM 658 C CA . MET A 1 81 ? -8.853 11.520 2.180 1.00 95.62 81 MET A CA 1
ATOM 659 C C . MET A 1 81 ? -8.825 12.304 3.493 1.00 95.62 81 MET A C 1
ATOM 661 O O . MET A 1 81 ? -9.273 13.450 3.561 1.00 95.62 81 MET A O 1
ATOM 665 N N . ILE A 1 82 ? -8.291 11.673 4.532 1.00 96.44 82 ILE A N 1
ATOM 666 C CA . ILE A 1 82 ? -8.075 12.280 5.844 1.00 96.44 82 ILE A CA 1
ATOM 667 C C . ILE A 1 82 ? -6.623 12.093 6.268 1.00 96.44 82 ILE A C 1
ATOM 669 O O . ILE A 1 82 ? -5.926 11.209 5.764 1.00 96.44 82 ILE A O 1
ATOM 673 N N . ASP A 1 83 ? -6.185 12.908 7.221 1.00 96.12 83 ASP A N 1
ATOM 674 C CA . ASP A 1 83 ? -4.818 12.843 7.719 1.00 96.12 83 ASP A CA 1
ATOM 675 C C . ASP A 1 83 ? -4.528 11.484 8.364 1.00 96.12 83 ASP A C 1
ATOM 677 O O . ASP A 1 83 ? -5.270 10.984 9.219 1.00 96.12 83 ASP A O 1
ATOM 681 N N . ALA A 1 84 ? -3.415 10.887 7.943 1.00 94.44 84 ALA A N 1
ATOM 682 C CA . ALA A 1 84 ? -2.834 9.741 8.615 1.00 94.44 84 ALA A CA 1
ATOM 683 C C . ALA A 1 84 ? -1.971 10.213 9.793 1.00 94.44 84 ALA A C 1
ATOM 685 O O . ALA A 1 84 ? -1.292 11.237 9.746 1.00 94.44 84 ALA A O 1
ATOM 686 N N . SER A 1 85 ? -1.985 9.423 10.853 1.00 94.25 85 SER A N 1
ATOM 687 C CA . SER A 1 85 ? -1.271 9.633 12.104 1.00 94.25 85 SER A CA 1
ATOM 688 C C . SER A 1 85 ? -0.273 8.500 12.347 1.00 94.25 85 SER A C 1
ATOM 690 O O . SER A 1 85 ? -0.290 7.465 11.678 1.00 94.25 85 SER A O 1
ATOM 692 N N . MET A 1 86 ? 0.563 8.634 13.377 1.00 94.25 86 MET A N 1
ATOM 693 C CA . MET A 1 86 ? 1.460 7.544 13.779 1.00 94.25 86 MET A CA 1
ATOM 694 C C . MET A 1 86 ? 0.716 6.262 14.196 1.00 94.25 86 MET A C 1
ATOM 696 O O . MET A 1 86 ? 1.294 5.180 14.117 1.00 94.25 86 MET A O 1
ATOM 700 N N . ALA A 1 87 ? -0.558 6.356 14.597 1.00 92.56 87 ALA A N 1
ATOM 701 C CA . ALA A 1 87 ? -1.373 5.195 14.960 1.00 92.56 87 ALA A CA 1
ATOM 702 C C . ALA A 1 87 ? -1.762 4.327 13.750 1.00 92.56 87 ALA A C 1
ATOM 704 O O . ALA A 1 87 ? -2.106 3.159 13.916 1.00 92.56 87 ALA A O 1
ATOM 705 N N . ASP A 1 88 ? -1.670 4.867 12.534 1.00 95.69 88 ASP A N 1
ATOM 706 C CA . ASP A 1 88 ? -1.974 4.140 11.302 1.00 95.69 88 ASP A CA 1
ATOM 707 C C . ASP A 1 88 ? -0.812 3.233 10.871 1.00 95.69 88 ASP A C 1
ATOM 709 O O . ASP A 1 88 ? -1.018 2.214 10.210 1.00 95.69 88 ASP A O 1
ATOM 713 N N . PHE A 1 89 ? 0.417 3.553 11.292 1.00 94.75 89 PHE A N 1
ATOM 714 C CA . PHE A 1 89 ? 1.599 2.786 10.910 1.00 94.75 89 PHE A CA 1
ATOM 715 C C . PHE A 1 89 ? 1.535 1.313 11.353 1.00 94.75 89 PHE A C 1
ATOM 717 O O . PHE A 1 89 ? 1.755 0.451 10.501 1.00 94.75 89 PHE A O 1
ATOM 724 N N . PRO A 1 90 ? 1.197 0.965 12.614 1.00 95.75 90 PRO A N 1
ATOM 725 C CA . PRO A 1 90 ? 1.046 -0.433 13.013 1.00 95.75 90 PRO A CA 1
ATOM 726 C C . PRO A 1 90 ? -0.003 -1.202 12.200 1.00 95.75 90 PRO A C 1
ATOM 728 O O . PRO A 1 90 ? 0.204 -2.383 11.930 1.00 95.75 90 PRO A O 1
ATOM 731 N N . ILE A 1 91 ? -1.091 -0.545 11.782 1.00 95.62 91 ILE A N 1
ATOM 732 C CA . ILE A 1 91 ? -2.172 -1.164 10.999 1.00 95.62 91 ILE A CA 1
ATOM 733 C C . ILE A 1 91 ? -1.653 -1.539 9.609 1.00 95.62 91 ILE A C 1
ATOM 735 O O . ILE A 1 91 ? -1.734 -2.696 9.199 1.00 95.62 91 ILE A O 1
ATOM 739 N N . ILE A 1 92 ? -1.037 -0.581 8.914 1.00 96.81 92 ILE A N 1
ATOM 740 C CA . ILE A 1 92 ? -0.461 -0.804 7.583 1.00 96.81 92 ILE A CA 1
ATOM 741 C C . ILE A 1 92 ? 0.710 -1.785 7.641 1.00 96.81 92 ILE A C 1
ATOM 743 O O . ILE A 1 92 ? 0.836 -2.652 6.779 1.00 96.81 92 ILE A O 1
ATOM 747 N N . LYS A 1 93 ? 1.552 -1.699 8.675 1.00 96.31 93 LYS A N 1
ATOM 748 C CA . LYS A 1 93 ? 2.647 -2.649 8.886 1.00 96.31 93 LYS A CA 1
ATOM 749 C C . LYS A 1 93 ? 2.121 -4.071 9.078 1.00 96.31 93 LYS A C 1
ATOM 751 O O . LYS A 1 93 ? 2.679 -4.989 8.486 1.00 96.31 93 LYS A O 1
ATOM 756 N N . ASN A 1 94 ? 1.076 -4.258 9.889 1.00 95.88 94 ASN A N 1
ATOM 757 C CA . ASN A 1 94 ? 0.460 -5.568 10.084 1.00 95.88 94 ASN A CA 1
ATOM 758 C C . ASN A 1 94 ? -0.071 -6.119 8.756 1.00 95.88 94 ASN A C 1
ATOM 760 O O . ASN A 1 94 ? 0.297 -7.228 8.381 1.00 95.88 94 ASN A O 1
ATOM 764 N N . TYR A 1 95 ? -0.808 -5.301 8.002 1.00 96.06 95 TYR A N 1
ATOM 765 C CA . TYR A 1 95 ? -1.296 -5.677 6.679 1.00 96.06 95 TYR A CA 1
ATOM 766 C C . TYR A 1 95 ? -0.164 -6.150 5.751 1.00 96.06 95 TYR A C 1
ATOM 768 O O . TYR A 1 95 ? -0.182 -7.270 5.245 1.00 96.06 95 TYR A O 1
ATOM 776 N N . LEU A 1 96 ? 0.882 -5.332 5.587 1.00 96.19 96 LEU A N 1
ATOM 777 C CA . LEU A 1 96 ? 2.014 -5.629 4.700 1.00 96.19 96 LEU A CA 1
ATOM 778 C C . LEU A 1 96 ? 2.855 -6.833 5.155 1.00 96.19 96 LEU A C 1
ATOM 780 O O . LEU A 1 96 ? 3.583 -7.408 4.343 1.00 96.19 96 LEU A O 1
ATOM 784 N N . SER A 1 97 ? 2.768 -7.222 6.431 1.00 95.12 97 SER A N 1
ATOM 785 C CA . SER A 1 97 ? 3.479 -8.391 6.957 1.00 95.12 97 SER A CA 1
ATOM 786 C C . SER A 1 97 ? 2.884 -9.721 6.499 1.00 95.12 97 SER A C 1
ATOM 788 O O . SER A 1 97 ? 3.621 -10.699 6.399 1.00 95.12 97 SER A O 1
ATOM 790 N N . THR A 1 98 ? 1.587 -9.751 6.176 1.00 90.88 98 THR A N 1
ATOM 791 C CA . THR A 1 98 ? 0.886 -10.968 5.739 1.00 90.88 98 THR A CA 1
ATOM 79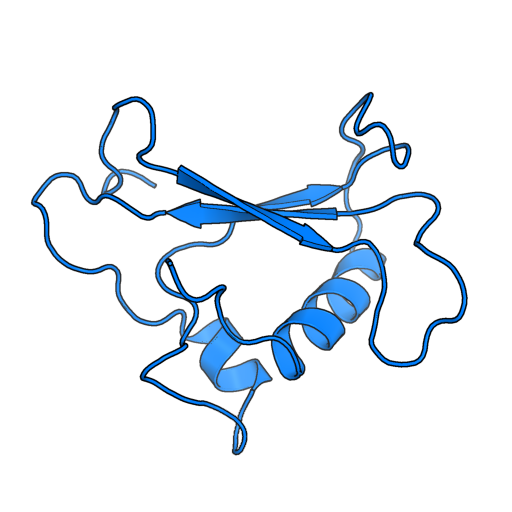2 C C . THR A 1 98 ? 0.433 -10.915 4.281 1.00 90.88 98 THR A C 1
ATOM 794 O O . THR A 1 98 ? 0.221 -11.964 3.675 1.00 90.88 98 THR A O 1
ATOM 797 N N . HIS A 1 99 ? 0.352 -9.722 3.683 1.00 93.31 99 HIS A N 1
ATOM 798 C CA . HIS A 1 99 ? -0.153 -9.535 2.324 1.00 93.31 99 HIS A CA 1
ATOM 799 C C . HIS A 1 99 ? 0.982 -9.262 1.320 1.00 93.31 99 HIS A C 1
ATOM 801 O O . HIS A 1 99 ? 1.587 -8.179 1.341 1.00 93.31 99 HIS A O 1
ATOM 807 N N . PRO A 1 100 ? 1.283 -10.208 0.407 1.00 92.69 100 PRO A N 1
ATOM 808 C CA . PRO A 1 100 ? 2.196 -9.951 -0.702 1.00 92.69 100 PRO A CA 1
ATOM 809 C C . PRO A 1 100 ? 1.593 -8.941 -1.692 1.00 92.69 100 PRO A C 1
ATOM 811 O O . PRO A 1 100 ? 0.420 -8.574 -1.596 1.00 92.69 100 PRO A O 1
ATOM 814 N N . ALA A 1 101 ? 2.395 -8.478 -2.652 1.00 91.12 101 ALA A N 1
ATOM 815 C CA . ALA A 1 101 ? 1.886 -7.605 -3.702 1.00 91.12 101 ALA A CA 1
ATOM 816 C C . ALA A 1 101 ? 0.792 -8.323 -4.512 1.00 91.12 101 ALA A C 1
ATOM 818 O O . ALA A 1 101 ? 0.927 -9.525 -4.771 1.00 91.12 101 ALA A O 1
ATOM 819 N N . PRO A 1 102 ? -0.272 -7.618 -4.942 1.00 87.62 102 PRO A N 1
ATOM 820 C CA . PRO A 1 102 ? -1.308 -8.212 -5.774 1.00 87.62 102 PRO A CA 1
ATOM 821 C C . PRO A 1 102 ? -0.695 -8.794 -7.050 1.00 87.62 102 PRO A C 1
ATOM 823 O O . PRO A 1 102 ? -0.019 -8.090 -7.801 1.00 87.62 102 PRO A O 1
ATOM 826 N N . SER A 1 103 ? -0.933 -10.079 -7.305 1.00 75.69 103 SER A N 1
ATOM 827 C CA . SER A 1 103 ? -0.578 -10.702 -8.577 1.00 75.69 103 SER A CA 1
ATOM 828 C C . SER A 1 103 ? -1.433 -10.091 -9.682 1.00 75.69 103 SER A C 1
ATOM 830 O O . SER A 1 103 ? -2.662 -10.094 -9.590 1.00 75.69 103 SER A O 1
ATOM 832 N N . TYR A 1 104 ? -0.792 -9.567 -10.722 1.00 62.16 104 TYR A N 1
ATOM 833 C CA . TYR A 1 104 ? -1.498 -9.167 -11.931 1.00 62.16 104 TYR A CA 1
ATOM 834 C C . TYR A 1 104 ? -2.045 -10.426 -12.613 1.00 62.16 104 TYR A C 1
ATOM 836 O O . TYR A 1 104 ? -1.268 -11.325 -12.933 1.00 62.16 104 TYR A O 1
ATOM 844 N N . GLY A 1 105 ? -3.368 -10.499 -12.768 1.00 44.66 105 GLY A N 1
ATOM 845 C CA . GLY A 1 105 ? -3.994 -11.366 -13.766 1.00 44.66 105 GLY A CA 1
ATOM 846 C C . GLY A 1 105 ? -3.809 -10.804 -15.166 1.00 44.66 105 GLY A C 1
ATOM 847 O O . GLY A 1 105 ? -3.634 -9.564 -15.276 1.00 44.66 105 GLY A O 1
#

Radius of gyration: 14.29 Å; chains: 1; bounding box: 30×28×34 Å

Secondary structure (DSSP, 8-state):
-TTB-SSTTSEEEEEE---TT-SS--SS-EEEEEE--BTTSPPPPB-HHHHHHHGGG--GGG--BS--EEEEESSTT---EE---TTHHHHHHHHHHH-PPPPP-

Foldseek 3Di:
DQFFAPDPPQKDKDWAQDAPPDPGGDQKTKIKIAGDHTNVRDFAAFDVVLCVLQPPVDDPVQGGGDDIDMFIANGPVSPDTDDDDPVCVVVVSNRSNPDTHDDDD

Organism: NCBI:txid1328759